Protein AF-A0A382EYE2-F1 (afdb_monomer_lite)

Organism: NCBI:txid408172

Structure (mmCIF, N/CA/C/O backbone):
data_AF-A0A382EYE2-F1
#
_entry.id   AF-A0A382EYE2-F1
#
loop_
_atom_site.group_PDB
_atom_site.id
_atom_site.type_symbol
_atom_site.label_atom_id
_atom_site.label_alt_id
_atom_site.label_comp_id
_atom_site.label_asym_id
_atom_site.label_entity_id
_atom_site.label_seq_id
_atom_site.pdbx_PDB_ins_code
_atom_site.Cartn_x
_atom_site.Cartn_y
_atom_site.Cartn_z
_atom_site.occupancy
_atom_site.B_iso_or_equiv
_atom_site.auth_seq_id
_atom_site.auth_comp_id
_atom_site.auth_asym_id
_atom_site.auth_atom_id
_atom_site.pdbx_PDB_model_num
ATOM 1 N N . ALA A 1 1 ? -9.590 -6.464 11.376 1.00 81.88 1 ALA A N 1
ATOM 2 C CA . ALA A 1 1 ? -8.231 -6.776 10.898 1.00 81.88 1 ALA A CA 1
ATOM 3 C C . ALA A 1 1 ? -8.014 -6.046 9.583 1.00 81.88 1 ALA A C 1
ATOM 5 O O . ALA A 1 1 ? -8.984 -5.895 8.842 1.00 81.88 1 ALA A O 1
ATOM 6 N N . ASP A 1 2 ? -6.783 -5.608 9.328 1.00 95.88 2 ASP A N 1
ATOM 7 C CA . ASP A 1 2 ? -6.403 -4.898 8.105 1.00 95.88 2 ASP A CA 1
ATOM 8 C C . ASP A 1 2 ? -5.471 -5.800 7.293 1.00 95.88 2 ASP A C 1
ATOM 10 O O . ASP A 1 2 ? -4.556 -6.407 7.853 1.00 95.88 2 ASP A O 1
ATOM 14 N N . ILE A 1 3 ? -5.750 -5.960 5.999 1.00 97.62 3 ILE A N 1
ATOM 15 C CA . ILE A 1 3 ? -5.134 -6.991 5.153 1.00 97.62 3 ILE A CA 1
ATOM 16 C C . ILE A 1 3 ? -4.845 -6.411 3.769 1.00 97.62 3 ILE A C 1
ATOM 18 O O . ILE A 1 3 ? -5.679 -5.713 3.195 1.00 97.62 3 ILE A O 1
ATOM 22 N N . ASN A 1 4 ? -3.682 -6.748 3.211 1.00 97.44 4 ASN A N 1
ATOM 23 C CA . ASN A 1 4 ? -3.382 -6.548 1.796 1.00 97.44 4 ASN A CA 1
ATOM 24 C C . ASN A 1 4 ? -3.268 -7.907 1.108 1.00 97.44 4 ASN A C 1
ATOM 26 O O . ASN A 1 4 ? -2.541 -8.779 1.583 1.00 97.44 4 ASN A O 1
ATOM 30 N N . ILE A 1 5 ? -3.964 -8.065 -0.013 1.00 97.88 5 ILE A N 1
ATOM 31 C CA . ILE A 1 5 ? -3.859 -9.226 -0.893 1.00 97.88 5 ILE A CA 1
ATOM 32 C C . ILE A 1 5 ? -3.027 -8.802 -2.099 1.00 97.88 5 ILE A C 1
ATOM 34 O O . ILE A 1 5 ? -3.415 -7.892 -2.836 1.00 97.88 5 ILE A O 1
ATOM 38 N N . ILE A 1 6 ? -1.872 -9.443 -2.271 1.00 98.06 6 ILE A N 1
ATOM 39 C CA . ILE A 1 6 ? -0.875 -9.079 -3.278 1.00 98.06 6 ILE A CA 1
ATOM 40 C C . ILE A 1 6 ? -0.562 -10.306 -4.136 1.00 98.06 6 ILE A C 1
ATOM 42 O O . ILE A 1 6 ? -0.166 -11.348 -3.618 1.00 98.06 6 ILE A O 1
ATOM 46 N N . ASP A 1 7 ? -0.734 -10.155 -5.445 1.00 97.94 7 ASP A N 1
ATOM 47 C CA . ASP A 1 7 ? -0.213 -11.045 -6.477 1.00 97.94 7 ASP A CA 1
ATOM 48 C C . ASP A 1 7 ? 1.241 -10.652 -6.760 1.00 97.94 7 ASP A C 1
ATOM 50 O O . ASP A 1 7 ? 1.508 -9.649 -7.424 1.00 97.94 7 ASP A O 1
ATOM 54 N N . PHE A 1 8 ? 2.182 -11.416 -6.204 1.00 97.50 8 PHE A N 1
ATOM 55 C CA . PHE A 1 8 ? 3.611 -11.138 -6.342 1.00 97.50 8 PHE A CA 1
ATOM 56 C C . PHE A 1 8 ? 4.132 -11.344 -7.764 1.00 97.50 8 PHE A C 1
ATOM 58 O O . PHE A 1 8 ? 5.064 -10.645 -8.155 1.00 97.50 8 PHE A O 1
ATOM 65 N N . ASP A 1 9 ? 3.519 -12.232 -8.548 1.00 97.75 9 ASP A N 1
ATOM 66 C CA . ASP A 1 9 ? 3.935 -12.473 -9.933 1.00 97.75 9 ASP A CA 1
ATOM 67 C C . ASP A 1 9 ? 3.577 -11.282 -10.832 1.00 97.75 9 ASP A C 1
ATOM 69 O O . ASP A 1 9 ? 4.254 -11.009 -11.822 1.00 97.75 9 ASP A O 1
ATOM 73 N N . LYS A 1 10 ? 2.528 -10.535 -10.465 1.00 96.44 10 LYS A N 1
ATOM 74 C CA . LYS A 1 10 ? 2.095 -9.312 -11.157 1.00 96.44 10 LYS A CA 1
ATOM 75 C C . LYS A 1 10 ? 2.495 -8.026 -10.438 1.00 96.44 10 LYS A C 1
ATOM 77 O O . LYS A 1 10 ? 2.078 -6.947 -10.860 1.00 96.44 10 LYS A O 1
ATOM 82 N N . LEU A 1 11 ? 3.262 -8.114 -9.351 1.00 96.94 11 LEU A N 1
ATOM 83 C CA . LEU A 1 11 ? 3.673 -6.946 -8.582 1.00 96.94 11 LEU A CA 1
ATOM 84 C C . LEU A 1 11 ? 4.697 -6.141 -9.381 1.00 96.94 11 LEU A C 1
ATOM 86 O O . LEU A 1 11 ? 5.834 -6.566 -9.575 1.00 96.94 11 LEU A O 1
ATOM 90 N N . ASN A 1 12 ? 4.292 -4.959 -9.833 1.00 96.50 12 ASN A N 1
ATOM 91 C CA . ASN A 1 12 ? 5.149 -4.081 -10.620 1.00 96.50 12 ASN A CA 1
ATOM 92 C C . ASN A 1 12 ? 4.806 -2.609 -10.375 1.00 96.50 12 ASN A C 1
ATOM 94 O O . ASN A 1 12 ? 3.711 -2.280 -9.909 1.00 96.50 12 ASN A O 1
ATOM 98 N N . VAL A 1 13 ? 5.734 -1.720 -10.719 1.00 95.00 13 VAL A N 1
ATOM 99 C CA . VAL A 1 13 ? 5.609 -0.274 -10.566 1.00 95.00 13 VAL A CA 1
ATOM 100 C C . VAL A 1 13 ? 5.663 0.408 -11.933 1.00 95.00 13 VAL A C 1
ATOM 102 O O . VAL A 1 13 ? 6.506 0.101 -12.773 1.00 95.00 13 VAL A O 1
ATOM 105 N N . SER A 1 14 ? 4.748 1.341 -12.176 1.00 92.25 14 SER A N 1
ATOM 106 C CA . SER A 1 14 ? 4.699 2.092 -13.433 1.00 92.25 14 SER A CA 1
ATOM 107 C C . SER A 1 14 ? 5.787 3.172 -13.482 1.00 92.25 14 SER A C 1
ATOM 109 O O . SER A 1 14 ? 6.273 3.598 -12.433 1.00 92.25 14 SER A O 1
ATOM 111 N N . PRO A 1 15 ? 6.162 3.683 -14.668 1.00 94.94 15 PRO A N 1
ATOM 112 C CA . PRO A 1 15 ? 6.985 4.884 -14.767 1.00 94.94 15 PRO A CA 1
ATOM 113 C C . PRO A 1 15 ? 6.321 6.081 -14.066 1.00 94.94 15 PRO A C 1
ATOM 115 O O . PRO A 1 15 ? 5.091 6.209 -14.109 1.00 94.94 15 PRO A O 1
ATOM 118 N N . PRO A 1 16 ? 7.105 6.974 -13.441 1.00 96.44 16 PRO A N 1
ATOM 119 C CA . PRO A 1 16 ? 6.558 8.132 -12.752 1.00 96.44 16 PRO A CA 1
ATOM 120 C C . PRO A 1 16 ? 5.942 9.134 -13.742 1.00 96.44 16 PRO A C 1
ATOM 122 O O . PRO A 1 16 ? 6.482 9.370 -14.825 1.00 96.44 16 PRO A O 1
ATOM 125 N N . LYS A 1 17 ? 4.822 9.757 -13.363 1.00 96.25 17 LYS A N 1
ATOM 126 C CA . LYS A 1 17 ? 4.088 10.745 -14.174 1.00 96.25 17 LYS A CA 1
ATOM 127 C C . LYS A 1 17 ? 3.845 12.017 -13.375 1.00 96.25 17 LYS A C 1
ATOM 129 O O . LYS A 1 17 ? 3.558 11.961 -12.183 1.00 96.25 17 LYS A O 1
ATOM 134 N N . MET A 1 18 ? 3.934 13.170 -14.029 1.00 97.19 18 MET A N 1
ATOM 135 C CA . MET A 1 18 ? 3.599 14.454 -13.413 1.00 97.19 18 MET A CA 1
ATOM 136 C C . MET A 1 18 ? 2.113 14.760 -13.618 1.00 97.19 18 MET A C 1
ATOM 138 O O . MET A 1 18 ? 1.651 14.786 -14.757 1.00 97.19 18 MET A O 1
ATOM 142 N N . ILE A 1 19 ? 1.375 15.005 -12.534 1.00 96.50 19 ILE A N 1
ATOM 143 C CA . ILE A 1 19 ? -0.044 15.397 -12.564 1.00 96.50 19 ILE A CA 1
ATOM 144 C C . ILE A 1 19 ? -0.260 16.721 -11.824 1.00 96.50 19 ILE A C 1
ATOM 146 O O . ILE A 1 19 ? 0.544 17.082 -10.967 1.00 96.50 19 ILE A O 1
ATOM 150 N N . HIS A 1 20 ? -1.337 17.434 -12.161 1.00 96.38 20 HIS A N 1
ATOM 151 C CA . HIS A 1 20 ? -1.652 18.786 -11.674 1.00 96.38 20 HIS A CA 1
ATOM 152 C C . HIS A 1 20 ? -3.002 18.812 -10.939 1.00 96.38 20 HIS A C 1
ATOM 154 O O . HIS A 1 20 ? -3.922 19.522 -11.332 1.00 96.38 20 HIS A O 1
ATOM 160 N N . ASP A 1 21 ? -3.150 17.966 -9.921 1.00 94.81 21 ASP A N 1
ATOM 161 C CA . ASP A 1 21 ? -4.416 17.725 -9.214 1.00 94.81 21 ASP A CA 1
ATOM 162 C C . ASP A 1 21 ? -4.437 18.258 -7.770 1.00 94.81 21 ASP A C 1
ATOM 164 O O . ASP A 1 21 ? -5.400 18.032 -7.036 1.00 94.81 21 ASP A O 1
ATOM 168 N N . LEU A 1 22 ? -3.388 18.967 -7.344 1.00 96.38 22 LEU A N 1
ATOM 169 C CA . LEU A 1 22 ? -3.333 19.584 -6.020 1.00 96.38 22 LEU A CA 1
ATOM 170 C C . LEU A 1 22 ? -4.059 20.941 -5.991 1.00 96.38 22 LEU A C 1
ATOM 172 O O . LEU A 1 22 ? -4.252 21.569 -7.039 1.00 96.38 22 LEU A O 1
ATOM 176 N N . PRO A 1 23 ? -4.420 21.444 -4.790 1.00 96.69 23 PRO A N 1
ATOM 177 C CA . PRO A 1 23 ? -4.980 22.783 -4.638 1.00 96.69 23 PRO A CA 1
ATOM 178 C C . PRO A 1 23 ? -4.138 23.844 -5.357 1.00 96.69 23 PRO A C 1
ATOM 180 O O . PRO A 1 23 ? -2.909 23.766 -5.376 1.00 96.69 23 PRO A O 1
ATOM 183 N N . LEU A 1 24 ? -4.814 24.831 -5.953 1.00 96.12 24 LEU A N 1
ATOM 184 C CA . LEU A 1 24 ? -4.203 25.881 -6.783 1.00 96.12 24 LEU A CA 1
ATOM 185 C C . LEU A 1 24 ? -3.448 25.360 -8.026 1.00 96.12 24 LEU A C 1
ATOM 187 O O . LEU A 1 24 ? -2.591 26.057 -8.560 1.00 96.12 24 LEU A O 1
ATOM 191 N N . GLY A 1 25 ? -3.756 24.146 -8.499 1.00 95.38 25 GLY A N 1
ATOM 192 C CA . GLY A 1 25 ? -3.114 23.554 -9.680 1.00 95.38 25 GLY A CA 1
ATOM 193 C C . GLY A 1 25 ? -1.685 23.074 -9.422 1.00 95.38 25 GLY A C 1
ATOM 194 O O . GLY A 1 25 ? -0.903 22.910 -10.361 1.00 95.38 25 GLY A O 1
ATOM 195 N N . GLY A 1 26 ? -1.322 22.867 -8.152 1.00 97.31 26 GLY A N 1
ATOM 196 C CA . GLY A 1 26 ? -0.024 22.321 -7.780 1.00 97.31 26 GLY A CA 1
ATOM 197 C C . GLY A 1 26 ? 0.238 20.966 -8.443 1.00 97.31 26 GLY A C 1
ATOM 198 O O . GLY A 1 26 ? -0.682 20.192 -8.723 1.00 97.31 26 GLY A O 1
ATOM 199 N N . ARG A 1 27 ? 1.518 20.670 -8.680 1.00 96.81 27 ARG A N 1
ATOM 200 C CA . ARG A 1 27 ? 1.947 19.441 -9.352 1.00 96.81 27 ARG A CA 1
ATOM 201 C C . ARG A 1 27 ? 2.525 18.424 -8.380 1.00 96.81 27 ARG A C 1
ATOM 203 O O . ARG A 1 27 ? 3.267 18.792 -7.469 1.00 96.81 27 ARG A O 1
ATOM 210 N N . ARG A 1 28 ? 2.259 17.143 -8.619 1.00 97.25 28 ARG A N 1
ATOM 211 C CA . ARG A 1 28 ? 2.912 16.028 -7.923 1.00 97.25 28 ARG A CA 1
ATOM 212 C C . ARG A 1 28 ? 3.344 14.943 -8.897 1.00 97.25 28 ARG A C 1
ATOM 214 O O . ARG A 1 28 ? 2.755 14.774 -9.963 1.00 97.25 28 ARG A O 1
ATOM 221 N N . LEU A 1 29 ? 4.398 14.228 -8.516 1.00 96.81 29 LEU A N 1
ATOM 222 C CA . LEU A 1 29 ? 4.839 13.025 -9.207 1.00 96.81 29 LEU A CA 1
ATOM 223 C C . LEU A 1 29 ? 4.043 11.845 -8.645 1.00 96.81 29 LEU A C 1
ATOM 225 O O . LEU A 1 29 ? 4.080 11.610 -7.438 1.00 96.81 29 LEU A O 1
ATOM 229 N N . ILE A 1 30 ? 3.317 11.132 -9.499 1.00 94.75 30 ILE A N 1
ATOM 230 C CA . ILE A 1 30 ? 2.619 9.900 -9.131 1.00 94.75 30 ILE A CA 1
ATOM 231 C C . ILE A 1 30 ? 3.289 8.697 -9.763 1.00 94.75 30 ILE A C 1
ATOM 233 O O . ILE A 1 30 ? 3.884 8.786 -10.839 1.00 94.75 30 ILE A O 1
ATOM 237 N N . GLN A 1 31 ? 3.160 7.567 -9.083 1.00 95.19 31 GLN A N 1
ATOM 238 C CA . GLN A 1 31 ? 3.654 6.296 -9.561 1.00 95.19 31 GLN A CA 1
ATOM 239 C C . GLN A 1 31 ? 2.662 5.205 -9.166 1.00 95.19 31 GLN A C 1
ATOM 241 O O . GLN A 1 31 ? 2.497 4.905 -7.985 1.00 95.19 31 GLN A O 1
ATOM 246 N N . ASP A 1 32 ? 1.972 4.656 -10.163 1.00 92.00 32 ASP A N 1
ATOM 247 C CA . ASP A 1 32 ? 0.978 3.606 -9.955 1.00 92.00 32 ASP A CA 1
ATOM 248 C C . ASP A 1 32 ? 1.661 2.246 -9.756 1.00 92.00 32 ASP A C 1
ATOM 250 O O . ASP A 1 32 ? 2.763 2.009 -10.262 1.00 92.00 32 ASP A O 1
ATOM 254 N N . ALA A 1 33 ? 0.983 1.328 -9.070 1.00 93.81 33 ALA A N 1
ATOM 255 C CA . ALA A 1 33 ? 1.439 -0.043 -8.871 1.00 93.81 33 ALA A CA 1
ATOM 256 C C . ALA A 1 33 ? 0.388 -1.054 -9.351 1.00 93.81 33 ALA A C 1
ATOM 258 O O . ALA A 1 33 ? -0.816 -0.810 -9.283 1.00 93.81 33 ALA A O 1
ATOM 259 N N . THR A 1 34 ? 0.863 -2.206 -9.813 1.00 95.94 34 THR A N 1
ATOM 260 C CA . THR A 1 34 ? 0.053 -3.374 -10.197 1.00 95.94 34 THR A CA 1
ATOM 261 C C . THR A 1 34 ? 0.336 -4.534 -9.242 1.00 95.94 34 THR A C 1
ATOM 263 O O . THR A 1 34 ? 1.275 -4.463 -8.455 1.00 95.94 34 THR A O 1
ATOM 266 N N . GLY A 1 35 ? -0.509 -5.567 -9.238 1.00 96.69 35 GLY A N 1
ATOM 267 C CA . GLY A 1 35 ? -0.375 -6.723 -8.338 1.00 96.69 35 GLY A CA 1
ATOM 268 C C . GLY A 1 35 ? -1.080 -6.576 -6.985 1.00 96.69 35 GLY A C 1
ATOM 269 O O . GLY A 1 35 ? -1.281 -7.565 -6.292 1.00 96.69 35 GLY A O 1
ATOM 270 N N . TYR A 1 36 ? -1.555 -5.385 -6.613 1.00 96.94 36 TYR A N 1
ATOM 271 C CA . TYR A 1 36 ? -2.468 -5.229 -5.475 1.00 96.94 36 TYR A CA 1
ATOM 272 C C . TYR A 1 36 ? -3.885 -5.661 -5.869 1.00 96.94 36 TYR A C 1
ATOM 274 O O . TYR A 1 36 ? -4.567 -4.943 -6.600 1.00 96.94 36 TYR A O 1
ATOM 282 N N . ILE A 1 37 ? -4.334 -6.818 -5.373 1.00 98.00 37 ILE A N 1
ATOM 283 C CA . ILE A 1 37 ? -5.682 -7.344 -5.641 1.00 98.00 37 ILE A CA 1
ATOM 284 C C . ILE A 1 37 ? -6.708 -6.613 -4.777 1.00 98.00 37 ILE A C 1
ATOM 286 O O . ILE A 1 37 ? -7.699 -6.106 -5.294 1.00 98.00 37 ILE A O 1
ATOM 290 N N . ALA A 1 38 ? -6.470 -6.534 -3.466 1.00 98.00 38 ALA A N 1
ATOM 291 C CA . ALA A 1 38 ? -7.374 -5.855 -2.548 1.00 98.00 38 ALA A CA 1
ATOM 292 C C . ALA A 1 38 ? -6.641 -5.322 -1.316 1.00 98.00 38 ALA A C 1
ATOM 294 O O . ALA A 1 38 ? -5.765 -5.989 -0.758 1.00 98.00 38 ALA A O 1
ATOM 295 N N . THR A 1 39 ? -7.063 -4.153 -0.848 1.00 97.56 39 THR A N 1
ATOM 296 C CA . THR A 1 39 ? -6.733 -3.641 0.484 1.00 97.56 39 THR A CA 1
ATOM 297 C C . THR A 1 39 ? -8.010 -3.600 1.304 1.00 97.56 39 THR A C 1
ATOM 299 O O . THR A 1 39 ? -8.981 -2.943 0.929 1.00 97.56 39 THR A O 1
ATOM 302 N N . ILE A 1 40 ? -7.996 -4.296 2.435 1.00 97.94 40 ILE A N 1
ATOM 303 C CA . ILE A 1 40 ? -9.121 -4.425 3.354 1.00 97.94 40 ILE A CA 1
ATOM 304 C C . ILE A 1 40 ? -8.766 -3.700 4.645 1.00 97.94 40 ILE A C 1
ATOM 306 O O . ILE A 1 40 ? -7.709 -3.942 5.232 1.00 97.94 40 ILE A O 1
ATOM 310 N N . LYS A 1 41 ? -9.669 -2.841 5.106 1.00 97.25 41 LYS A N 1
ATOM 311 C CA . LYS A 1 41 ? -9.546 -2.100 6.359 1.00 97.25 41 LYS A CA 1
ATOM 312 C C . LYS A 1 41 ? -10.794 -2.301 7.196 1.00 97.25 41 LYS A C 1
ATOM 314 O O . LYS A 1 41 ? -11.899 -2.096 6.704 1.00 97.25 41 LYS A O 1
ATOM 319 N N . SER A 1 42 ? -10.635 -2.683 8.460 1.00 95.00 42 SER A N 1
ATOM 320 C CA . SER A 1 42 ? -11.766 -2.955 9.364 1.00 95.00 42 SER A CA 1
ATOM 321 C C . SER A 1 42 ? -12.804 -3.937 8.783 1.00 95.00 42 SER A C 1
ATOM 323 O O . SER A 1 42 ? -13.970 -3.878 9.156 1.00 95.00 42 SER A O 1
ATOM 325 N N . GLY A 1 43 ? -12.387 -4.847 7.892 1.00 95.38 43 GLY A N 1
ATOM 326 C CA . GLY A 1 43 ? -13.274 -5.801 7.209 1.00 95.38 43 GLY A CA 1
ATOM 327 C C . GLY A 1 43 ? -13.932 -5.302 5.915 1.00 95.38 43 GLY A C 1
ATOM 328 O O . GLY A 1 43 ? -14.670 -6.063 5.302 1.00 95.38 43 GLY A O 1
ATOM 329 N N . GLU A 1 44 ? -13.653 -4.076 5.467 1.00 97.31 44 GLU A N 1
ATOM 330 C CA . GLU A 1 44 ? -14.209 -3.495 4.238 1.00 97.31 44 GLU A CA 1
ATOM 331 C C . GLU A 1 44 ? -13.113 -3.251 3.189 1.00 97.31 44 GLU A C 1
ATOM 333 O O . GLU A 1 44 ? -12.008 -2.815 3.522 1.00 97.31 44 GLU A O 1
ATOM 338 N N . ILE A 1 45 ? -13.404 -3.534 1.916 1.00 97.81 45 ILE A N 1
ATOM 339 C CA . ILE A 1 45 ? -12.474 -3.306 0.802 1.00 97.81 45 ILE A CA 1
ATOM 340 C C . ILE A 1 45 ? -12.406 -1.801 0.508 1.00 97.81 45 ILE A C 1
ATOM 342 O O . ILE A 1 45 ? -13.384 -1.191 0.079 1.00 97.81 45 ILE A O 1
ATOM 346 N N . ILE A 1 46 ? -11.232 -1.205 0.714 1.00 97.88 46 ILE A N 1
ATOM 347 C CA . ILE A 1 46 ? -10.978 0.224 0.455 1.00 97.88 46 ILE A CA 1
ATOM 348 C C . ILE A 1 46 ? -10.280 0.469 -0.888 1.00 97.88 46 ILE A C 1
ATOM 350 O O . ILE A 1 46 ? -10.268 1.589 -1.400 1.00 97.88 46 ILE A O 1
ATOM 354 N N . SER A 1 47 ? -9.677 -0.576 -1.454 1.00 97.56 47 SER A N 1
ATOM 355 C CA . SER A 1 47 ? -9.048 -0.563 -2.770 1.00 97.56 47 SER A CA 1
ATOM 356 C C . SER A 1 47 ? -9.167 -1.943 -3.400 1.00 97.56 47 SER A C 1
ATOM 358 O O . SER A 1 47 ? -8.917 -2.939 -2.719 1.00 97.56 47 SER A O 1
ATOM 360 N N . GLU A 1 48 ? -9.520 -1.999 -4.678 1.00 97.25 48 GLU A N 1
ATOM 361 C CA . GLU A 1 48 ? -9.639 -3.225 -5.464 1.00 97.25 48 GLU A CA 1
ATOM 362 C C . GLU A 1 48 ? -8.917 -3.047 -6.805 1.00 97.25 48 GLU A C 1
ATOM 364 O O . GLU A 1 48 ? -9.115 -2.051 -7.505 1.00 97.25 48 GLU A O 1
ATOM 369 N N . ASN A 1 49 ? -8.045 -3.996 -7.155 1.00 95.88 49 ASN A N 1
ATOM 370 C CA . ASN A 1 49 ? -7.225 -3.980 -8.372 1.00 95.88 49 ASN A CA 1
ATOM 371 C C . ASN A 1 49 ? -6.508 -2.633 -8.600 1.00 95.88 49 ASN A C 1
ATOM 373 O O . ASN A 1 49 ? -6.508 -2.078 -9.701 1.00 95.88 49 ASN A O 1
ATOM 377 N N . GLY A 1 50 ? -5.931 -2.080 -7.528 1.00 91.19 50 GLY A N 1
ATOM 378 C CA . GLY A 1 50 ? -5.211 -0.802 -7.542 1.00 91.19 50 GLY A CA 1
ATOM 379 C C . GLY A 1 50 ? -6.088 0.458 -7.582 1.00 91.19 50 GLY A C 1
ATOM 380 O O . GLY A 1 50 ? -5.544 1.557 -7.665 1.00 91.19 50 GLY A O 1
ATOM 381 N N . LYS A 1 51 ? -7.420 0.344 -7.507 1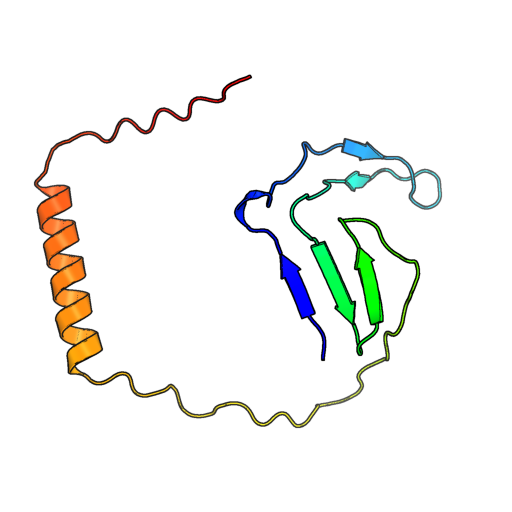.00 95.12 51 LYS A N 1
ATOM 382 C CA . LYS A 1 51 ? -8.345 1.488 -7.515 1.00 95.12 51 LYS A CA 1
ATOM 383 C C . LYS A 1 51 ? -9.044 1.650 -6.173 1.00 95.12 51 LYS A C 1
ATOM 385 O O . LYS A 1 51 ? -9.612 0.699 -5.649 1.00 95.12 51 LYS A O 1
ATOM 390 N N . ALA A 1 52 ? -9.066 2.876 -5.654 1.00 96.00 52 ALA A N 1
ATOM 391 C CA . ALA A 1 52 ? -9.801 3.198 -4.436 1.00 96.00 52 ALA A CA 1
ATOM 392 C C . ALA A 1 52 ? -11.317 3.029 -4.641 1.00 96.00 52 ALA A C 1
ATOM 394 O O . ALA A 1 52 ? -11.863 3.494 -5.641 1.00 96.00 52 ALA A O 1
ATOM 395 N N . THR A 1 53 ? -11.996 2.417 -3.671 1.00 97.44 53 THR A N 1
ATOM 396 C CA . THR A 1 53 ? -13.461 2.237 -3.690 1.00 97.44 53 THR A CA 1
ATOM 397 C C . THR A 1 53 ? -14.210 3.467 -3.169 1.00 97.44 53 THR A C 1
ATOM 399 O O . THR A 1 53 ? -15.406 3.612 -3.396 1.00 97.44 53 THR A O 1
ATOM 402 N N . GLY A 1 54 ? -13.510 4.366 -2.469 1.00 97.31 54 GLY A N 1
ATOM 403 C CA . GLY A 1 54 ? -14.099 5.514 -1.773 1.00 97.31 54 GLY A CA 1
ATOM 404 C C . GLY A 1 54 ? -14.536 5.211 -0.337 1.00 97.31 54 GLY A C 1
ATOM 405 O O . GLY A 1 54 ? -14.820 6.146 0.410 1.00 97.31 54 GLY A O 1
ATOM 406 N N . SER A 1 55 ? -14.527 3.945 0.089 1.00 97.19 55 SER A N 1
ATOM 407 C CA . SER A 1 55 ? -14.785 3.570 1.480 1.00 97.19 55 SER A CA 1
ATOM 408 C C . SER A 1 55 ? -13.672 4.062 2.404 1.00 97.19 55 SER A C 1
ATOM 410 O O . SER A 1 55 ? -12.489 3.785 2.198 1.00 97.19 55 SER A O 1
ATOM 412 N N . LEU A 1 56 ? -14.052 4.774 3.468 1.00 96.56 56 LEU A N 1
ATOM 413 C CA . LEU A 1 56 ? -13.127 5.355 4.446 1.00 96.56 56 LEU A CA 1
ATOM 414 C C . LEU A 1 56 ? -13.447 4.893 5.886 1.00 96.56 56 LEU A C 1
ATOM 416 O O . LEU A 1 56 ? -13.667 5.735 6.756 1.00 96.56 56 LEU A O 1
ATOM 420 N N . PRO A 1 57 ? -13.411 3.580 6.209 1.00 96.88 57 PRO A N 1
ATOM 421 C CA . PRO A 1 57 ? -13.789 3.032 7.525 1.00 96.88 57 PRO A CA 1
ATOM 422 C C . PRO A 1 57 ? -12.737 3.288 8.626 1.00 96.88 57 PRO A C 1
ATOM 424 O O . PRO A 1 57 ? -12.629 2.558 9.616 1.00 96.88 57 PRO A O 1
ATOM 427 N N . GLY A 1 58 ? -11.891 4.303 8.439 1.00 94.44 58 GLY A N 1
ATOM 428 C CA . GLY A 1 58 ? -10.866 4.692 9.395 1.00 94.44 58 GLY A CA 1
ATOM 429 C C . GLY A 1 58 ? -11.438 5.282 10.666 1.00 94.44 58 GLY A C 1
ATOM 430 O O . GLY A 1 58 ? -12.357 6.090 10.632 1.00 94.44 58 GLY A O 1
ATOM 431 N N . LYS A 1 59 ? -10.830 4.916 11.792 1.00 92.19 59 LYS A N 1
ATOM 432 C CA . LYS A 1 59 ? -11.111 5.513 13.094 1.00 92.19 59 LYS A CA 1
ATOM 433 C C . LYS A 1 59 ? -9.830 6.106 13.657 1.00 92.19 59 LYS A C 1
ATOM 435 O O . LYS A 1 59 ? -8.738 5.596 13.409 1.00 92.19 59 LYS A O 1
ATOM 440 N N . LEU A 1 60 ? -9.973 7.189 14.412 1.00 92.56 60 LEU A N 1
ATOM 441 C CA . LEU A 1 60 ? -8.865 7.781 15.146 1.00 92.56 60 LEU A CA 1
ATOM 442 C C . LEU A 1 60 ? -8.466 6.850 16.296 1.00 92.56 60 LEU A C 1
ATOM 444 O O . LEU A 1 60 ? -9.268 6.599 17.194 1.00 92.56 60 LEU A O 1
ATOM 448 N N . ILE A 1 61 ? -7.222 6.379 16.282 1.00 90.31 61 ILE A N 1
ATOM 449 C CA . ILE A 1 61 ? -6.631 5.646 17.402 1.00 90.31 61 ILE A CA 1
ATOM 450 C C . ILE A 1 61 ? -6.030 6.672 18.367 1.00 90.31 61 ILE A C 1
ATOM 452 O O . ILE A 1 61 ? -5.205 7.491 17.963 1.00 90.31 61 ILE A O 1
ATOM 456 N N . ARG A 1 62 ? -6.473 6.669 19.629 1.00 90.56 62 ARG A N 1
ATOM 457 C CA . ARG A 1 62 ? -6.015 7.610 20.666 1.00 90.56 62 ARG A CA 1
ATOM 458 C C . ARG A 1 62 ? -5.274 6.873 21.776 1.00 90.56 62 ARG A C 1
ATOM 460 O O . ARG A 1 62 ? -5.690 5.790 22.176 1.00 90.56 62 ARG A O 1
ATOM 467 N N . GLY A 1 63 ? -4.243 7.513 22.323 1.00 90.62 63 GLY A N 1
ATOM 468 C CA . GLY A 1 63 ? -3.506 7.015 23.487 1.00 90.62 63 GLY A CA 1
ATOM 469 C C . GLY A 1 63 ? -2.691 5.745 23.223 1.00 90.62 63 GLY A C 1
ATOM 470 O O . GLY A 1 63 ? -2.695 5.189 22.123 1.00 90.62 63 GLY A O 1
ATOM 471 N N . LYS A 1 64 ? -1.975 5.290 24.258 1.00 84.56 64 LYS A N 1
ATOM 472 C CA . LYS A 1 64 ? -1.272 4.004 24.239 1.00 84.56 64 LYS A CA 1
ATOM 473 C C . LYS A 1 64 ? -2.310 2.892 24.115 1.00 84.56 64 LYS A C 1
ATOM 475 O O . LYS A 1 64 ? -3.174 2.761 24.974 1.00 84.56 64 LYS A O 1
ATOM 480 N N . GLN A 1 65 ? -2.208 2.105 23.053 1.00 85.44 65 GLN A N 1
ATOM 481 C CA . GLN A 1 65 ? -2.953 0.861 22.943 1.00 85.44 65 GLN A CA 1
ATOM 482 C C . GLN A 1 65 ? -2.164 -0.214 23.690 1.00 85.44 65 GLN A C 1
ATOM 484 O O . GLN A 1 65 ? -0.960 -0.374 23.463 1.00 85.44 65 GLN A O 1
ATOM 489 N N . GLU A 1 66 ? -2.815 -0.917 24.609 1.00 82.00 66 GLU A N 1
ATOM 490 C CA . GLU A 1 66 ? -2.248 -2.142 25.159 1.00 82.00 66 GLU A CA 1
ATOM 491 C C . GLU A 1 66 ? -2.214 -3.168 24.028 1.00 82.00 66 GLU A C 1
ATOM 493 O O . GLU A 1 66 ? -3.244 -3.543 23.475 1.00 82.00 66 GLU A O 1
ATOM 498 N N . CYS A 1 67 ? -1.011 -3.561 23.624 1.00 77.88 67 CYS A N 1
ATOM 499 C CA . CYS A 1 67 ? -0.822 -4.694 22.739 1.00 77.88 67 CYS A CA 1
ATOM 500 C C . CYS A 1 67 ? 0.036 -5.715 23.473 1.00 77.88 67 CYS A C 1
ATOM 502 O O . CYS A 1 67 ? 1.064 -5.373 24.064 1.00 77.88 67 CYS A O 1
ATOM 504 N N . GLU A 1 68 ? -0.409 -6.966 23.456 1.00 79.31 68 GLU A N 1
ATOM 505 C CA . GLU A 1 68 ? 0.413 -8.085 23.882 1.00 79.31 68 GLU A CA 1
ATOM 506 C C . GLU A 1 68 ? 1.512 -8.265 22.829 1.00 79.31 68 GLU A C 1
ATOM 508 O O . GLU A 1 68 ? 1.297 -8.796 21.738 1.00 79.31 68 GLU A O 1
ATOM 513 N N . VAL A 1 69 ? 2.690 -7.714 23.108 1.00 77.38 69 VAL A N 1
ATOM 514 C CA . VAL A 1 69 ? 3.866 -7.899 22.259 1.00 77.38 69 VAL A CA 1
ATOM 515 C C . VAL A 1 69 ? 4.473 -9.248 22.619 1.00 77.38 69 VAL A C 1
ATOM 517 O O . VAL A 1 69 ? 4.690 -9.514 23.801 1.00 77.38 69 VAL A O 1
ATOM 520 N N . LYS A 1 70 ? 4.809 -10.079 21.621 1.00 71.50 70 LYS A N 1
ATOM 521 C CA . LYS A 1 70 ? 5.701 -11.228 21.841 1.00 71.50 70 LYS A CA 1
ATOM 522 C C . LYS A 1 70 ? 7.015 -10.705 22.433 1.00 71.50 70 LYS A C 1
ATOM 524 O O . LYS A 1 70 ? 7.845 -10.151 21.718 1.00 71.50 70 LYS A O 1
ATOM 529 N N . SER A 1 71 ? 7.163 -10.831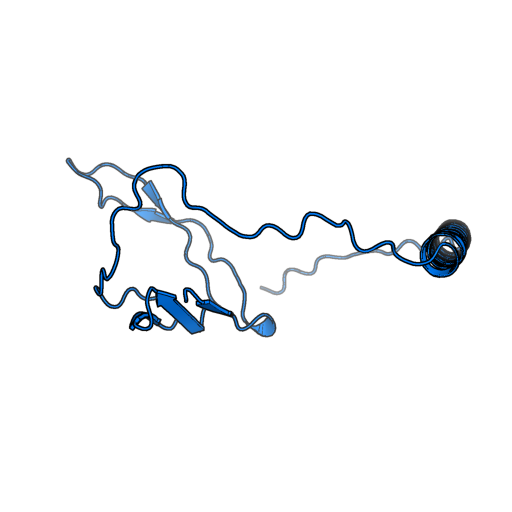 23.747 1.00 66.88 71 SER A N 1
ATOM 530 C CA . SER A 1 71 ? 8.323 -10.372 24.520 1.00 66.88 71 SER A CA 1
ATOM 531 C C . SER A 1 71 ? 9.531 -11.285 24.330 1.00 66.88 71 SER A C 1
ATOM 533 O O . SER A 1 71 ? 10.677 -10.874 24.513 1.00 66.88 71 SER A O 1
ATOM 535 N N . GLU A 1 72 ? 9.280 -12.525 23.925 1.00 73.19 72 GLU A N 1
ATOM 536 C CA . GLU A 1 72 ? 10.305 -13.523 23.715 1.00 73.19 72 GLU A CA 1
ATOM 537 C C . GLU A 1 72 ? 10.747 -13.515 22.254 1.00 73.19 72 GLU A C 1
ATOM 539 O O . GLU A 1 72 ? 10.004 -13.877 21.340 1.00 73.19 72 GLU A O 1
ATOM 544 N N . ILE A 1 73 ? 12.006 -13.128 22.033 1.00 65.56 73 ILE A N 1
ATOM 545 C CA . ILE A 1 73 ? 12.742 -13.569 20.850 1.00 65.56 73 ILE A CA 1
ATOM 546 C C . ILE A 1 73 ? 12.714 -15.094 20.914 1.00 65.56 73 ILE A C 1
ATOM 548 O O . ILE A 1 73 ? 13.365 -15.675 21.786 1.00 65.56 73 ILE A O 1
ATOM 552 N N . GLU A 1 74 ? 11.951 -15.727 20.024 1.00 67.56 74 GLU A N 1
ATOM 553 C CA . GLU A 1 74 ? 11.928 -17.178 19.875 1.00 67.56 74 GLU A CA 1
ATOM 554 C C . GLU A 1 74 ? 13.382 -17.653 19.795 1.00 67.56 74 GLU A C 1
ATOM 556 O O . GLU A 1 74 ? 14.133 -17.288 18.882 1.00 67.56 74 GLU A O 1
ATOM 561 N N . LYS A 1 75 ? 13.840 -18.354 20.840 1.00 64.56 75 LYS A N 1
ATOM 562 C CA . LYS A 1 75 ? 15.229 -18.798 20.949 1.00 64.56 75 LYS A CA 1
ATOM 563 C C . LYS A 1 75 ? 15.427 -19.893 19.911 1.00 64.56 75 LYS A C 1
ATOM 565 O O . LYS A 1 75 ? 15.283 -21.070 20.215 1.00 64.56 75 LYS A O 1
ATOM 570 N N . ILE A 1 76 ? 15.761 -19.490 18.686 1.00 63.81 76 ILE A N 1
ATOM 571 C CA . ILE A 1 76 ? 16.191 -20.400 17.627 1.00 63.81 76 ILE A CA 1
ATOM 572 C C . ILE A 1 76 ? 17.275 -21.303 18.241 1.00 63.81 76 ILE A C 1
ATOM 574 O O . ILE A 1 76 ? 18.240 -20.760 18.805 1.00 63.81 76 ILE A O 1
ATOM 578 N N . PRO A 1 77 ? 17.129 -22.639 18.188 1.00 72.88 77 PRO A N 1
ATOM 579 C CA . PRO A 1 77 ? 18.068 -23.551 18.824 1.00 72.88 77 PRO A CA 1
ATOM 580 C C . PRO A 1 77 ? 19.496 -23.275 18.336 1.00 72.88 77 PRO A C 1
ATOM 582 O O . PRO A 1 77 ? 19.723 -22.952 17.168 1.00 72.88 77 PRO A O 1
ATOM 585 N N . LEU A 1 78 ? 20.480 -23.405 19.234 1.00 62.34 78 LEU A N 1
ATOM 586 C CA . LEU A 1 78 ? 21.898 -23.112 18.960 1.00 62.34 78 LEU A CA 1
ATOM 587 C C . LEU A 1 78 ? 22.409 -23.822 17.690 1.00 62.34 78 LEU A C 1
ATOM 589 O O . LEU A 1 78 ? 23.239 -23.286 16.951 1.00 62.34 78 LEU A O 1
ATOM 593 N N . PHE A 1 79 ? 21.866 -25.010 17.424 1.00 61.38 79 PHE A N 1
ATOM 594 C CA . PHE A 1 79 ? 22.165 -25.831 16.258 1.00 61.38 79 PHE A CA 1
ATOM 595 C C . PHE A 1 79 ? 21.763 -25.154 14.937 1.00 61.38 79 PHE A C 1
ATOM 597 O O . PHE A 1 79 ? 22.564 -25.116 14.004 1.00 61.38 79 PHE A O 1
ATOM 604 N N . ASP A 1 80 ? 20.585 -24.527 14.884 1.00 62.09 80 ASP A N 1
ATOM 605 C CA . ASP A 1 80 ? 20.066 -23.847 13.690 1.00 62.09 80 ASP A CA 1
ATOM 606 C C . ASP A 1 80 ? 20.814 -22.525 13.432 1.00 62.09 80 ASP A C 1
ATOM 608 O O . ASP A 1 80 ? 21.118 -22.181 12.294 1.00 62.09 80 ASP A O 1
ATOM 612 N N . LYS A 1 81 ? 21.292 -21.836 14.481 1.00 62.66 81 LYS A N 1
AT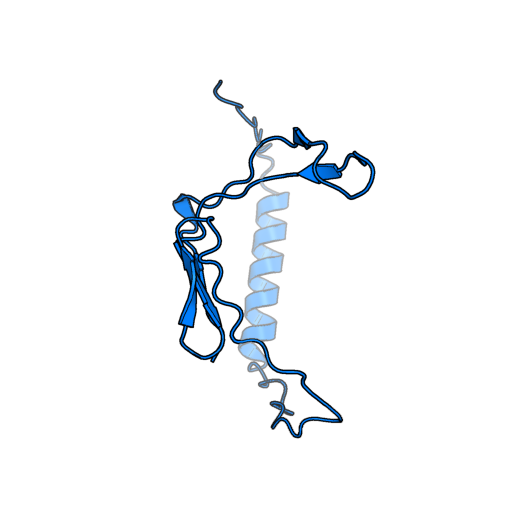OM 613 C CA . LYS A 1 81 ? 22.204 -20.688 14.300 1.00 62.66 81 LYS A CA 1
ATOM 614 C C . LYS A 1 81 ? 23.592 -21.096 13.812 1.00 62.66 81 LYS A C 1
ATOM 616 O O . LYS A 1 81 ? 24.157 -20.410 12.969 1.00 62.66 81 LYS A O 1
ATOM 621 N N . THR A 1 82 ? 24.164 -22.178 14.332 1.00 70.69 82 THR A N 1
ATOM 622 C CA . THR A 1 82 ? 25.578 -22.510 14.081 1.00 70.69 82 THR A CA 1
ATOM 623 C C . THR A 1 82 ? 25.761 -23.230 12.751 1.00 70.69 82 THR A C 1
ATOM 625 O O . THR A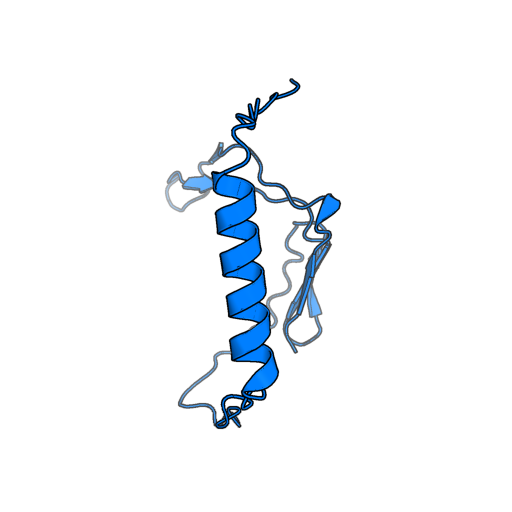 1 82 ? 26.628 -22.854 11.962 1.00 70.69 82 THR A O 1
ATOM 628 N N . ILE A 1 83 ? 24.912 -24.216 12.454 1.00 76.25 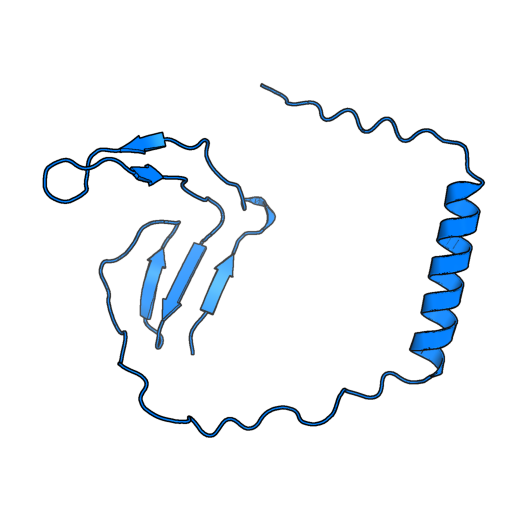83 ILE A N 1
ATOM 629 C CA . ILE A 1 83 ? 25.045 -25.025 11.237 1.00 76.25 83 ILE A CA 1
ATOM 630 C C . ILE A 1 83 ? 24.572 -24.263 10.015 1.00 76.25 83 ILE A C 1
ATOM 632 O O . ILE A 1 83 ? 25.272 -24.274 9.007 1.00 76.25 83 ILE A O 1
ATOM 636 N N . ARG A 1 84 ? 23.458 -23.527 10.099 1.00 73.12 84 ARG A N 1
ATOM 637 C CA . ARG A 1 84 ? 23.005 -22.678 8.990 1.00 73.12 84 ARG A CA 1
ATOM 638 C C . ARG A 1 84 ? 24.042 -21.613 8.655 1.00 73.12 84 ARG A C 1
ATOM 640 O O . ARG A 1 84 ? 24.340 -21.399 7.484 1.00 73.12 84 ARG A O 1
ATOM 647 N N . LEU A 1 85 ? 24.628 -20.966 9.665 1.00 75.00 85 LEU A N 1
ATOM 648 C CA . LEU A 1 85 ? 25.650 -19.945 9.442 1.00 75.00 85 LEU A CA 1
ATOM 649 C C . LEU A 1 85 ? 26.947 -20.556 8.890 1.00 75.00 85 LEU A C 1
ATOM 651 O O . LEU A 1 85 ? 27.554 -19.963 7.999 1.00 75.00 85 LEU A O 1
ATOM 655 N N . ALA A 1 86 ? 27.347 -21.743 9.358 1.00 82.81 86 ALA A N 1
ATOM 656 C CA . ALA A 1 86 ? 28.485 -22.482 8.815 1.00 82.81 86 ALA A CA 1
ATOM 657 C C . ALA A 1 86 ? 28.248 -22.916 7.359 1.00 82.81 86 ALA A C 1
ATOM 659 O O . ALA A 1 86 ? 29.117 -22.689 6.521 1.00 82.81 86 ALA A O 1
ATOM 660 N N . LEU A 1 87 ? 27.062 -23.437 7.028 1.00 84.12 87 LEU A N 1
ATOM 661 C CA . LEU A 1 87 ? 26.663 -23.793 5.662 1.00 84.12 87 LEU A CA 1
ATOM 662 C C . LEU A 1 87 ? 26.634 -22.574 4.743 1.00 84.12 87 LEU A C 1
ATOM 664 O O . LEU A 1 87 ? 27.179 -22.634 3.648 1.00 84.12 87 LEU A O 1
ATOM 668 N N . VAL A 1 88 ? 26.062 -21.449 5.181 1.00 82.19 88 VAL A N 1
ATOM 669 C CA . VAL A 1 88 ? 26.045 -20.204 4.394 1.00 82.19 88 VAL A CA 1
ATOM 670 C C . VAL A 1 88 ? 27.461 -19.665 4.190 1.00 82.19 88 VAL A C 1
ATOM 672 O O . VAL A 1 88 ? 27.788 -19.221 3.090 1.00 82.19 88 VAL A O 1
ATOM 675 N N . ARG A 1 89 ? 28.325 -19.715 5.212 1.00 83.31 89 ARG A N 1
ATOM 676 C CA . ARG A 1 89 ? 29.736 -19.312 5.090 1.00 83.31 89 ARG A CA 1
ATOM 677 C C . ARG A 1 89 ? 30.507 -20.237 4.149 1.00 83.31 89 ARG A C 1
ATOM 679 O O . ARG A 1 89 ? 31.208 -19.729 3.282 1.00 83.31 89 ARG A O 1
ATOM 686 N N . ALA A 1 90 ? 30.333 -21.553 4.262 1.00 85.81 90 ALA A N 1
ATOM 687 C CA . ALA A 1 90 ? 30.948 -22.537 3.373 1.00 85.81 90 ALA A CA 1
ATOM 688 C C . ALA A 1 90 ? 30.450 -22.385 1.929 1.00 85.81 90 ALA A C 1
ATOM 690 O O . ALA A 1 90 ? 31.258 -22.352 1.008 1.00 85.81 90 ALA A O 1
ATOM 691 N N . ALA A 1 91 ? 29.143 -22.196 1.728 1.00 84.50 91 ALA A N 1
ATOM 692 C CA . ALA A 1 91 ? 28.548 -21.945 0.421 1.00 84.50 91 ALA A CA 1
ATOM 693 C C . ALA A 1 91 ? 29.043 -20.628 -0.189 1.00 84.50 91 ALA A C 1
ATOM 695 O O . ALA A 1 91 ? 29.375 -20.608 -1.368 1.00 84.50 91 ALA A O 1
ATOM 696 N N . ARG A 1 92 ? 29.165 -19.542 0.593 1.00 78.31 92 ARG A N 1
ATOM 697 C CA . ARG A 1 92 ? 29.771 -18.278 0.129 1.00 78.31 92 ARG A CA 1
ATOM 698 C C . ARG A 1 92 ? 31.243 -18.441 -0.230 1.00 78.31 92 ARG A C 1
ATOM 700 O O . ARG A 1 92 ? 31.665 -17.893 -1.241 1.00 78.31 92 ARG A O 1
ATOM 707 N N . LEU A 1 93 ? 32.012 -19.181 0.570 1.00 81.44 93 LEU A N 1
ATOM 708 C CA . LEU A 1 93 ? 33.425 -19.448 0.297 1.00 81.44 93 LEU A CA 1
ATOM 709 C C . LEU A 1 93 ? 33.575 -20.269 -0.991 1.00 81.44 93 LEU A C 1
ATOM 711 O O . LEU A 1 93 ? 34.339 -19.904 -1.878 1.00 81.44 93 LEU A O 1
ATOM 715 N N . PHE A 1 94 ? 32.771 -21.324 -1.133 1.00 81.62 94 PHE A N 1
ATOM 716 C CA . PHE A 1 94 ? 32.716 -22.163 -2.326 1.00 81.62 94 PHE A CA 1
ATOM 717 C C . PHE A 1 94 ? 32.258 -21.372 -3.559 1.00 81.62 94 PHE A C 1
ATOM 719 O O . PHE A 1 94 ? 32.849 -21.505 -4.627 1.00 81.62 94 PHE A O 1
ATOM 726 N N . TRP A 1 95 ? 31.260 -20.494 -3.417 1.00 72.50 95 TRP A N 1
ATOM 727 C CA . TRP A 1 95 ? 30.796 -19.609 -4.488 1.00 72.50 95 TRP A CA 1
ATOM 728 C C . TRP A 1 95 ? 31.849 -18.564 -4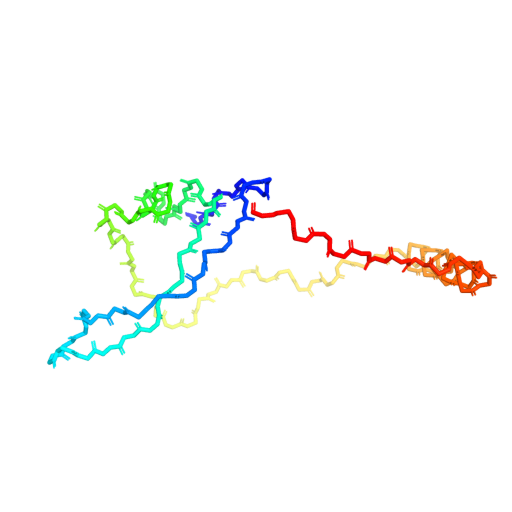.872 1.00 72.50 95 TRP A C 1
ATOM 730 O O . TRP A 1 95 ? 32.029 -18.297 -6.054 1.00 72.50 95 TRP A O 1
ATOM 740 N N . GLY A 1 96 ? 32.586 -18.013 -3.904 1.00 70.94 96 GLY A N 1
ATOM 741 C CA . GLY A 1 96 ? 33.687 -17.075 -4.147 1.00 70.94 96 GLY A CA 1
ATOM 742 C C . GLY A 1 96 ? 34.902 -17.723 -4.818 1.00 70.94 96 GLY A C 1
ATOM 743 O O . GLY A 1 96 ? 35.558 -17.095 -5.646 1.00 70.94 96 GLY A O 1
ATOM 744 N N . LEU A 1 97 ? 35.174 -18.998 -4.519 1.00 74.62 97 LEU A N 1
ATOM 745 C CA . LEU A 1 97 ? 36.205 -19.800 -5.192 1.00 74.62 97 LEU A CA 1
ATOM 746 C C . LEU A 1 97 ? 35.780 -20.223 -6.606 1.00 74.62 97 LEU A C 1
ATOM 748 O O . LEU A 1 97 ? 36.618 -20.426 -7.489 1.00 74.62 97 LEU A O 1
ATOM 752 N N . ARG A 1 98 ? 34.472 -20.313 -6.857 1.00 69.31 98 ARG A N 1
ATOM 753 C CA . ARG A 1 98 ? 33.907 -20.571 -8.178 1.00 69.31 98 ARG A CA 1
ATOM 754 C C . ARG A 1 98 ? 33.969 -19.275 -8.999 1.00 69.31 98 ARG A C 1
ATOM 756 O O . ARG A 1 98 ? 33.003 -18.524 -9.052 1.00 69.31 98 ARG A O 1
ATOM 763 N N . LYS A 1 99 ? 35.098 -19.026 -9.682 1.00 58.97 99 LYS A N 1
ATOM 764 C CA . LYS A 1 99 ? 35.314 -17.946 -10.683 1.00 58.97 99 LYS A CA 1
ATOM 765 C C . LYS A 1 99 ? 34.378 -18.041 -11.911 1.00 58.97 99 LYS A C 1
ATOM 767 O O . LYS A 1 99 ? 34.823 -17.972 -13.054 1.00 58.97 99 LYS A O 1
ATOM 772 N N . LYS A 1 100 ? 33.069 -18.206 -11.727 1.00 57.88 100 LYS A N 1
ATOM 773 C CA . LYS A 1 100 ? 32.091 -17.921 -12.775 1.00 57.88 100 LYS A CA 1
ATOM 774 C C . LYS A 1 100 ? 31.597 -16.504 -12.542 1.00 57.88 100 LYS A C 1
ATOM 776 O O . LYS A 1 100 ? 30.830 -16.251 -11.621 1.00 57.88 100 LYS A O 1
ATOM 781 N N . SER A 1 101 ? 32.075 -15.586 -13.379 1.00 51.72 101 SER A N 1
ATOM 782 C CA . SER A 1 101 ? 31.457 -14.275 -13.545 1.00 51.72 101 SER A CA 1
ATOM 783 C C . SER A 1 101 ? 29.991 -14.512 -13.903 1.00 51.72 101 SER A C 1
ATOM 785 O O . SER A 1 101 ? 29.679 -14.972 -15.001 1.00 51.72 101 SER A O 1
ATOM 787 N N . LEU A 1 102 ? 29.091 -14.278 -12.948 1.00 55.97 102 LEU A N 1
ATOM 788 C CA . LEU A 1 102 ? 27.679 -14.120 -13.249 1.00 55.97 102 LEU A CA 1
ATOM 789 C C . LEU A 1 102 ? 27.569 -12.806 -14.021 1.00 55.97 102 LEU A C 1
ATOM 791 O O . LEU A 1 102 ? 27.503 -11.731 -13.429 1.00 55.97 102 LEU A O 1
ATOM 795 N N . LYS A 1 103 ? 27.610 -12.887 -15.352 1.00 43.97 103 LYS A N 1
ATOM 796 C CA . LYS A 1 103 ? 27.113 -11.807 -16.197 1.00 43.97 103 LYS A CA 1
ATOM 797 C C . LYS A 1 103 ? 25.603 -11.760 -15.991 1.00 43.97 103 LYS A C 1
ATOM 799 O O . LYS A 1 103 ? 24.857 -12.435 -16.691 1.00 43.97 103 LYS A O 1
ATOM 804 N N . THR A 1 104 ? 25.165 -11.003 -14.993 1.00 47.31 104 THR A N 1
ATOM 805 C CA . THR A 1 104 ? 23.777 -10.558 -14.923 1.00 47.31 104 THR A CA 1
ATOM 806 C C . THR A 1 104 ? 23.617 -9.501 -16.004 1.00 47.31 104 THR A C 1
ATOM 808 O O . THR A 1 104 ? 23.843 -8.316 -15.775 1.00 47.31 104 THR A O 1
ATOM 811 N N . THR A 1 105 ? 23.304 -9.940 -17.220 1.00 46.22 105 THR A N 1
ATOM 812 C CA . THR A 1 105 ? 22.754 -9.045 -18.231 1.00 46.22 105 THR A CA 1
ATOM 813 C C . THR A 1 105 ? 21.304 -8.815 -17.836 1.00 46.22 105 THR A C 1
ATOM 815 O O . THR A 1 105 ? 20.477 -9.713 -17.967 1.00 46.22 105 THR A O 1
ATOM 818 N N . ILE A 1 106 ? 21.005 -7.631 -17.303 1.00 46.41 106 ILE A N 1
ATOM 819 C CA . ILE A 1 106 ? 19.630 -7.137 -17.260 1.00 46.41 106 ILE A CA 1
ATOM 820 C C . ILE A 1 106 ? 19.259 -6.892 -18.721 1.00 46.41 106 ILE A C 1
ATOM 822 O O . ILE A 1 106 ? 19.680 -5.901 -19.313 1.00 46.41 106 ILE A O 1
ATOM 826 N N . VAL A 1 107 ? 18.558 -7.844 -19.330 1.00 45.66 107 VAL A N 1
ATOM 827 C CA . VAL A 1 107 ? 17.897 -7.607 -20.610 1.00 45.66 107 VAL A CA 1
ATOM 828 C C . VAL A 1 107 ? 16.617 -6.860 -20.259 1.00 45.66 107 VAL A C 1
ATOM 830 O O . VAL A 1 107 ? 15.696 -7.446 -19.697 1.00 45.66 107 VAL A O 1
ATOM 833 N N . SER A 1 108 ? 16.579 -5.551 -20.515 1.00 42.38 108 SER A N 1
ATOM 834 C CA . SER A 1 108 ? 15.288 -4.895 -20.697 1.00 42.38 108 SER A CA 1
ATOM 835 C C . SER A 1 108 ? 14.775 -5.373 -22.050 1.00 42.38 108 SER A C 1
ATOM 837 O O . SER A 1 108 ? 15.247 -4.908 -23.089 1.00 42.38 108 SER A O 1
ATOM 839 N N . GLU A 1 109 ? 13.887 -6.360 -22.054 1.00 50.50 109 GLU A N 1
ATOM 840 C CA . GLU A 1 109 ? 13.070 -6.585 -23.238 1.00 50.50 109 GLU A CA 1
ATOM 841 C C . GLU A 1 109 ? 12.024 -5.467 -23.269 1.00 50.50 109 GLU A C 1
ATOM 843 O O . GLU A 1 109 ? 11.310 -5.242 -22.293 1.00 50.50 109 GLU A O 1
ATOM 848 N N . THR A 1 110 ? 12.129 -4.708 -24.361 1.00 44.47 110 THR A N 1
ATOM 849 C CA . THR A 1 110 ? 11.278 -3.636 -24.906 1.00 44.47 110 THR A CA 1
ATOM 850 C C . THR A 1 110 ? 9.883 -3.469 -24.326 1.00 44.47 110 THR A C 1
ATOM 852 O O . THR A 1 110 ? 9.137 -4.471 -24.305 1.00 44.47 110 THR A O 1
#

Foldseek 3Di:
DKDWQFQPVQWDKAPWDWAQPDPPSDIDIDIFIARTQFTADPRHTQDGRRHGPPDDPDDDDDDDDDDPDPPDPPPPPPCCVPVVVVVVVVVVVVVVVPPDPPPPPPDPDD

Sequence (110 aa):
ADINIIDFDKLNVSPPKMIHDLPLGGRRLIQDATGYIATIKSGEIISENGKATGSLPGKLIRGKQECEVKSEIEKIPLFDKTIRLALVRAARLFWGLRKKSLKTTIVSET

Secondary structure (DSSP, 8-state):
--EEEE-STT-EEPPPEEE--SGGG--EEE--EE-EEEEEETTEEEEETTEE----------S--------S-----HHHHHHHHHHHHHHHHHHHHS------------

pLDDT: mean 83.91, std 16.27, range [42.38, 98.06]

Radius of gyration: 23.28 Å; chains: 1; bounding box: 51×52×50 Å